Protein AF-A0A932GQJ4-F1 (afdb_monomer_lite)

InterPro domains:
  IPR007842 HEPN domain [PF05168] (14-71)

pLDDT: mean 83.72, std 14.72, range [46.69, 97.75]

Structure (mmCIF, N/CA/C/O backbone):
data_AF-A0A932GQJ4-F1
#
_entry.id   AF-A0A932GQJ4-F1
#
loop_
_atom_site.group_PDB
_atom_site.id
_atom_site.type_symbol
_atom_site.label_atom_id
_atom_site.label_alt_id
_atom_site.label_comp_id
_atom_site.label_asym_id
_atom_site.label_entity_id
_atom_site.label_seq_id
_atom_site.pdbx_PDB_ins_code
_atom_site.Cartn_x
_atom_site.Cartn_y
_atom_site.Cartn_z
_atom_site.occupancy
_atom_site.B_iso_or_equiv
_atom_site.auth_seq_id
_atom_site.auth_comp_id
_atom_site.auth_asym_id
_atom_site.auth_atom_id
_atom_site.pdbx_PDB_model_num
ATOM 1 N N . MET A 1 1 ? -11.543 9.726 -1.247 1.00 47.72 1 MET A N 1
ATOM 2 C CA . MET A 1 1 ? -10.660 10.134 -2.362 1.00 47.72 1 MET A CA 1
ATOM 3 C C . MET A 1 1 ? -10.363 11.611 -2.166 1.00 47.72 1 MET A C 1
ATOM 5 O O . MET A 1 1 ? -11.318 12.325 -1.871 1.00 47.72 1 MET A O 1
ATOM 9 N N . PRO A 1 2 ? -9.106 12.066 -2.238 1.00 47.88 2 PRO A N 1
ATOM 10 C CA . PRO A 1 2 ? -8.811 13.481 -2.058 1.00 47.88 2 PRO A CA 1
ATOM 11 C C . PRO A 1 2 ? -9.523 14.322 -3.127 1.00 47.88 2 PRO A C 1
ATOM 13 O O . PRO A 1 2 ? -9.765 13.826 -4.235 1.00 47.88 2 PRO A O 1
ATOM 16 N N . PRO A 1 3 ? -9.884 15.574 -2.810 1.00 46.69 3 PRO A N 1
ATOM 17 C CA . PRO A 1 3 ? -10.498 16.480 -3.769 1.00 46.69 3 PRO A CA 1
ATOM 18 C C . PRO A 1 3 ? -9.555 16.741 -4.953 1.00 46.69 3 PRO A C 1
ATOM 20 O O . PRO A 1 3 ? -8.354 16.932 -4.777 1.00 46.69 3 PRO A O 1
ATOM 23 N N . LYS A 1 4 ? -10.115 16.781 -6.172 1.00 52.12 4 LYS A N 1
ATOM 24 C CA . LYS A 1 4 ? -9.389 17.000 -7.444 1.00 52.12 4 LYS A CA 1
ATOM 25 C C . LYS A 1 4 ? -8.619 18.331 -7.525 1.00 52.12 4 LYS A C 1
ATOM 27 O O . LYS A 1 4 ? -7.894 18.543 -8.487 1.00 52.12 4 LYS A O 1
ATOM 32 N N . THR A 1 5 ? -8.799 19.231 -6.562 1.00 49.94 5 THR A N 1
ATOM 33 C CA . THR A 1 5 ? -8.222 20.583 -6.537 1.00 49.94 5 THR A CA 1
ATOM 34 C C . THR A 1 5 ? -6.864 20.667 -5.838 1.00 49.94 5 THR A C 1
ATOM 36 O O . THR A 1 5 ? -6.309 21.757 -5.747 1.00 49.94 5 THR A O 1
ATOM 39 N N . ASP A 1 6 ? -6.322 19.555 -5.336 1.00 49.97 6 ASP A N 1
ATOM 40 C CA . ASP A 1 6 ? -5.004 19.528 -4.704 1.00 49.97 6 ASP A CA 1
ATOM 41 C C . ASP A 1 6 ? -3.916 19.050 -5.689 1.00 49.97 6 ASP A C 1
ATOM 43 O O . ASP A 1 6 ? -3.989 17.911 -6.160 1.00 49.97 6 ASP A O 1
ATOM 47 N N . PRO A 1 7 ? -2.894 19.871 -6.000 1.00 50.81 7 PRO A N 1
ATOM 48 C CA . PRO A 1 7 ? -1.825 19.513 -6.934 1.00 50.81 7 PRO A CA 1
ATOM 49 C C . PRO A 1 7 ? -0.876 18.405 -6.427 1.00 50.81 7 PRO A C 1
ATOM 51 O O . PRO A 1 7 ? 0.028 18.005 -7.158 1.00 50.81 7 PRO A O 1
ATOM 54 N N . THR A 1 8 ? -1.062 17.867 -5.215 1.00 57.62 8 THR A N 1
ATOM 55 C CA . THR A 1 8 ? -0.193 16.831 -4.623 1.00 57.62 8 THR A CA 1
ATOM 56 C C . THR A 1 8 ? -0.905 15.483 -4.446 1.00 57.62 8 THR A C 1
ATOM 58 O O . THR A 1 8 ? -1.085 14.957 -3.350 1.00 57.62 8 THR A O 1
ATOM 61 N N . GLY A 1 9 ? -1.326 14.884 -5.562 1.00 65.50 9 GLY A N 1
ATOM 62 C CA . GLY A 1 9 ? -2.035 13.598 -5.617 1.00 65.50 9 GLY A CA 1
ATOM 63 C C . GLY A 1 9 ? -1.171 12.348 -5.386 1.00 65.50 9 GLY A C 1
ATOM 64 O O . GLY A 1 9 ? -1.277 11.410 -6.168 1.00 65.50 9 GLY A O 1
ATOM 65 N N . GLN A 1 10 ? -0.320 12.315 -4.354 1.00 77.44 10 GLN A N 1
ATOM 66 C CA . GLN A 1 10 ? 0.493 11.131 -4.032 1.00 77.44 10 GLN A CA 1
ATOM 67 C C . GLN A 1 10 ? -0.014 10.420 -2.765 1.00 77.44 10 GLN A C 1
ATOM 69 O O . GLN A 1 10 ? -0.200 11.086 -1.742 1.00 77.44 10 GLN A O 1
ATOM 74 N N . PRO A 1 11 ? -0.165 9.079 -2.760 1.00 86.31 11 PRO A N 1
ATOM 75 C CA . PRO A 1 11 ? -0.660 8.331 -1.597 1.00 86.31 11 PRO A CA 1
ATOM 76 C C . PRO A 1 11 ? 0.092 8.594 -0.287 1.00 86.31 11 PRO A C 1
ATOM 78 O O . PRO A 1 11 ? -0.514 8.637 0.783 1.00 86.31 11 PRO A O 1
ATOM 81 N N . LYS A 1 12 ? 1.400 8.865 -0.364 1.00 88.75 12 LYS A N 1
ATOM 82 C CA . LYS A 1 12 ? 2.228 9.231 0.795 1.00 88.75 12 LYS A CA 1
ATOM 83 C C . LYS A 1 12 ? 1.732 10.489 1.508 1.00 88.75 12 LYS A C 1
ATOM 85 O O . LYS A 1 12 ? 1.786 10.567 2.734 1.00 88.75 12 LY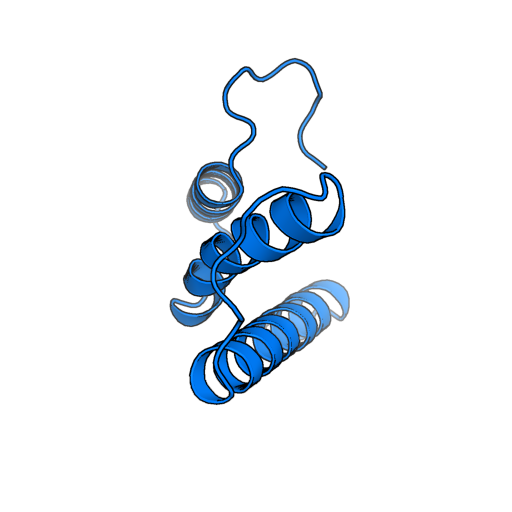S A O 1
ATOM 90 N N . GLU A 1 13 ? 1.257 11.469 0.749 1.00 89.19 13 GLU A N 1
ATOM 91 C CA . GLU A 1 13 ? 0.759 12.728 1.296 1.00 89.19 13 GLU A CA 1
ATOM 92 C C . GLU A 1 13 ? -0.609 12.537 1.963 1.00 89.19 13 GLU A C 1
ATOM 94 O O . GLU A 1 13 ? -0.877 13.113 3.015 1.00 89.19 13 GLU A O 1
ATOM 99 N N . TRP A 1 14 ? -1.439 11.631 1.443 1.00 88.19 14 TRP A N 1
ATOM 100 C CA . TRP A 1 14 ? -2.716 11.280 2.072 1.00 88.19 14 TRP A CA 1
ATOM 101 C C . TRP A 1 14 ? -2.507 10.620 3.438 1.00 88.19 14 TRP A C 1
ATOM 103 O O . TRP A 1 14 ? -3.188 10.973 4.401 1.00 88.19 14 TRP A O 1
ATOM 113 N N . LEU A 1 15 ? -1.524 9.719 3.550 1.00 90.69 15 LEU A N 1
ATOM 114 C CA . LEU A 1 15 ? -1.159 9.101 4.829 1.00 90.69 15 LEU A CA 1
ATOM 115 C C . LEU A 1 15 ? -0.602 10.127 5.826 1.00 90.69 15 LEU A C 1
ATOM 117 O O . LEU A 1 15 ? -0.951 10.093 7.005 1.00 90.69 15 LEU A O 1
ATOM 121 N N . ARG A 1 16 ? 0.225 11.078 5.370 1.00 91.19 16 ARG A N 1
ATOM 122 C CA . ARG A 1 16 ? 0.724 12.169 6.227 1.00 91.19 16 ARG A CA 1
ATOM 123 C C . ARG A 1 16 ? -0.402 13.005 6.811 1.00 91.19 16 ARG A C 1
ATOM 125 O O . ARG A 1 16 ? -0.385 13.269 8.010 1.00 91.19 16 ARG A O 1
ATOM 132 N N . ARG A 1 17 ? -1.378 13.380 5.988 1.00 89.56 17 ARG A N 1
ATOM 133 C CA . ARG A 1 17 ? -2.530 14.175 6.425 1.00 89.56 17 ARG A CA 1
ATOM 134 C C . ARG A 1 17 ? -3.397 13.420 7.413 1.00 89.56 17 ARG A C 1
ATOM 136 O O . ARG A 1 17 ? -3.624 13.931 8.500 1.00 89.56 17 ARG A O 1
ATOM 143 N N . ALA A 1 18 ? -3.760 12.176 7.105 1.00 88.50 18 ALA A N 1
ATOM 144 C CA . ALA A 1 18 ? -4.528 11.346 8.029 1.00 88.50 18 ALA A CA 1
ATOM 145 C C . ALA A 1 18 ? -3.810 11.184 9.386 1.00 88.50 18 ALA A C 1
ATOM 147 O O . ALA A 1 18 ? -4.443 11.263 10.438 1.00 88.50 18 ALA A O 1
ATOM 148 N N . LYS A 1 19 ? -2.476 11.041 9.389 1.00 90.00 19 LYS A N 1
ATOM 149 C CA . LYS A 1 19 ? -1.686 11.038 10.629 1.00 90.00 19 LYS A CA 1
ATOM 150 C C . LYS A 1 19 ? -1.733 12.389 11.357 1.00 90.00 19 LYS A C 1
ATOM 152 O O . LYS A 1 19 ? -1.851 12.405 12.578 1.00 90.00 19 LYS A O 1
ATOM 157 N N . GLY A 1 20 ? -1.648 13.506 10.631 1.00 89.12 20 GLY A N 1
ATOM 158 C CA . GLY A 1 20 ? -1.770 14.864 11.180 1.00 89.12 20 GLY A CA 1
ATOM 159 C C . GLY A 1 20 ? -3.154 15.175 11.763 1.00 89.12 20 GLY A C 1
ATOM 160 O O . GLY A 1 20 ? -3.252 15.912 12.736 1.00 89.12 20 GLY A O 1
ATOM 161 N N . GLU A 1 21 ? -4.202 14.552 11.227 1.00 90.06 21 GLU A N 1
ATOM 162 C CA . GLU A 1 21 ? -5.587 14.624 11.717 1.00 90.06 21 GLU A CA 1
ATOM 163 C C . GLU A 1 21 ? -5.850 13.708 12.931 1.00 90.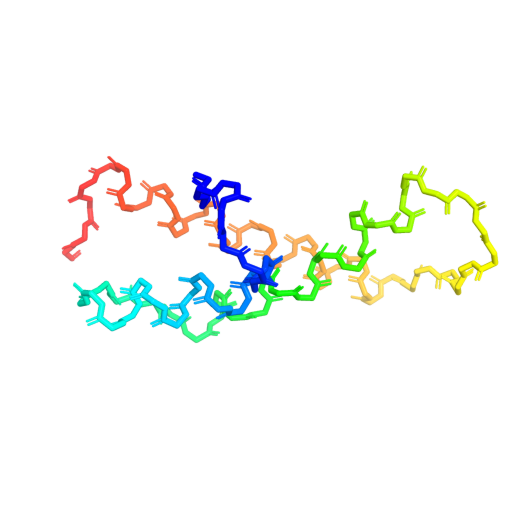06 21 GLU A C 1
ATOM 165 O O . GLU A 1 21 ? -6.960 13.667 13.455 1.00 90.06 21 GLU A O 1
ATOM 170 N N . GLY A 1 22 ? -4.829 12.991 13.416 1.00 86.94 22 GLY A N 1
ATOM 171 C CA . GLY A 1 22 ? -4.903 12.179 14.633 1.00 86.94 22 GLY A CA 1
ATOM 172 C C . GLY A 1 22 ? -5.216 10.699 14.408 1.00 86.94 22 GLY A C 1
ATOM 173 O O . GLY A 1 22 ? -5.390 9.960 15.379 1.00 86.94 22 GLY A O 1
ATOM 174 N N . HIS A 1 23 ? -5.251 10.217 13.161 1.00 86.06 23 HIS A N 1
ATOM 175 C CA . HIS A 1 23 ? -5.395 8.785 12.905 1.00 86.06 23 HIS A CA 1
ATOM 176 C C . HIS A 1 23 ? -4.093 8.032 13.208 1.00 86.06 23 HIS A C 1
ATOM 178 O O . HIS A 1 23 ? -3.017 8.364 12.708 1.00 86.06 23 HIS A O 1
ATOM 184 N N . SER A 1 24 ? -4.199 6.955 13.989 1.00 89.44 24 SER A N 1
ATOM 185 C CA . SER A 1 24 ? -3.089 6.020 14.183 1.00 89.44 24 SER A CA 1
ATOM 186 C C . SER A 1 24 ? -2.899 5.163 12.929 1.00 89.44 24 SER A C 1
ATOM 188 O O . SER A 1 24 ? -3.735 4.314 12.603 1.00 89.44 24 SER A O 1
ATOM 190 N N . ILE A 1 25 ? -1.797 5.409 12.218 1.00 92.12 25 ILE A N 1
ATOM 191 C CA . ILE A 1 25 ? -1.408 4.687 11.004 1.00 92.12 25 ILE A CA 1
ATOM 192 C C . ILE A 1 25 ? -0.194 3.811 11.337 1.00 92.12 25 ILE A C 1
ATOM 194 O O . ILE A 1 25 ? 0.882 4.365 11.594 1.00 92.12 25 ILE A O 1
ATOM 198 N N . PRO A 1 26 ? -0.341 2.473 11.337 1.00 93.88 26 PRO A N 1
ATOM 199 C CA . PRO A 1 26 ? 0.771 1.550 11.539 1.00 93.88 26 PRO A CA 1
ATOM 200 C C . PRO A 1 26 ? 1.880 1.754 10.504 1.00 93.88 26 PRO A C 1
ATOM 202 O O . PRO A 1 26 ? 1.612 2.151 9.367 1.00 93.88 26 PRO A O 1
ATOM 205 N N . GLN A 1 27 ? 3.126 1.470 10.886 1.00 91.25 27 GLN A N 1
ATOM 206 C CA . GLN A 1 27 ? 4.285 1.697 10.019 1.00 91.25 27 GLN A CA 1
ATOM 207 C C . GLN A 1 27 ? 4.191 0.884 8.719 1.00 91.25 27 GLN A C 1
ATOM 209 O O . GLN A 1 27 ? 4.569 1.375 7.660 1.00 91.25 27 GLN A O 1
ATOM 214 N N . GLU A 1 28 ? 3.610 -0.314 8.778 1.00 92.44 28 GLU A N 1
ATOM 215 C CA . GLU A 1 28 ? 3.467 -1.227 7.640 1.00 92.44 28 GLU A CA 1
ATOM 216 C C . GLU A 1 28 ? 2.521 -0.671 6.564 1.00 92.44 28 GLU A C 1
ATOM 218 O O . GLU A 1 28 ? 2.627 -1.025 5.395 1.00 92.44 28 GLU A O 1
ATOM 223 N N . ILE A 1 29 ? 1.609 0.240 6.926 1.00 95.31 29 ILE A N 1
ATOM 224 C CA . ILE A 1 29 ? 0.674 0.861 5.975 1.00 95.31 29 ILE A CA 1
ATOM 225 C C . ILE A 1 29 ? 1.378 1.875 5.069 1.00 95.31 29 ILE A C 1
ATOM 227 O O . ILE A 1 29 ? 0.894 2.167 3.978 1.00 95.31 29 ILE A O 1
ATOM 231 N N . TRP A 1 30 ? 2.551 2.375 5.461 1.00 94.56 30 TRP A N 1
ATOM 232 C CA . TRP A 1 30 ? 3.333 3.276 4.615 1.00 94.56 30 TRP A CA 1
ATOM 233 C C . TRP A 1 30 ? 3.912 2.582 3.379 1.00 94.56 30 TRP A C 1
ATOM 235 O O . TRP A 1 30 ? 4.119 3.251 2.371 1.00 94.56 30 TRP A O 1
ATOM 245 N N . GLU A 1 31 ? 4.087 1.257 3.415 1.00 95.06 31 GLU A N 1
ATOM 246 C CA . GLU A 1 31 ? 4.502 0.451 2.254 1.00 95.06 31 GLU A CA 1
ATOM 247 C C . GLU A 1 31 ? 3.435 0.447 1.144 1.00 95.06 31 GLU A C 1
ATOM 249 O O . GLU A 1 31 ? 3.733 0.172 -0.013 1.00 95.06 31 GLU A O 1
ATOM 254 N N . ALA A 1 32 ? 2.185 0.815 1.453 1.00 94.31 32 ALA A N 1
ATOM 255 C CA . ALA A 1 32 ? 1.115 0.917 0.459 1.00 94.31 32 ALA A CA 1
ATOM 256 C C . ALA A 1 32 ? 1.389 1.969 -0.626 1.00 94.31 32 ALA A C 1
ATOM 258 O O . ALA A 1 32 ? 0.761 1.927 -1.683 1.00 94.31 32 ALA A O 1
ATOM 259 N N . VAL A 1 33 ? 2.312 2.905 -0.377 1.00 92.75 33 VAL A N 1
ATOM 260 C CA . VAL A 1 33 ? 2.757 3.885 -1.376 1.00 92.75 33 VAL A CA 1
ATOM 261 C C . VAL A 1 33 ? 3.354 3.179 -2.596 1.00 92.75 33 VAL A C 1
ATOM 263 O O . VAL A 1 33 ? 3.027 3.564 -3.719 1.00 92.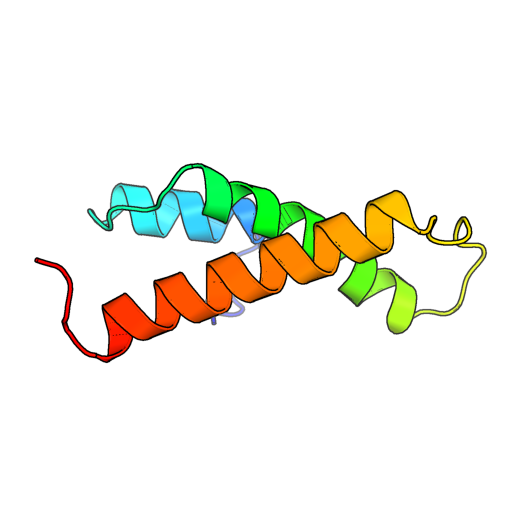75 33 VAL A O 1
ATOM 266 N N . ASP A 1 34 ? 4.112 2.103 -2.380 1.00 91.06 34 ASP A N 1
ATOM 267 C CA . ASP A 1 34 ? 4.810 1.349 -3.430 1.00 91.06 34 ASP A CA 1
ATOM 268 C C . ASP A 1 34 ? 3.832 0.613 -4.364 1.00 91.06 34 ASP A C 1
ATOM 270 O O . ASP A 1 34 ? 4.157 0.295 -5.505 1.00 91.06 34 ASP A O 1
ATOM 274 N N . LEU A 1 35 ? 2.587 0.377 -3.927 1.00 92.12 35 LEU A N 1
ATOM 275 C CA . LEU A 1 35 ? 1.565 -0.248 -4.774 1.00 92.12 35 LEU A CA 1
ATOM 276 C C . LEU A 1 35 ? 1.110 0.648 -5.937 1.00 92.12 35 LEU A C 1
ATOM 278 O O . LEU A 1 35 ? 0.498 0.156 -6.888 1.00 92.12 35 LEU A O 1
ATOM 282 N N . THR A 1 36 ? 1.393 1.952 -5.868 1.00 86.56 36 THR A N 1
ATOM 283 C CA . THR A 1 36 ? 1.014 2.928 -6.902 1.00 86.56 36 THR A CA 1
ATOM 284 C C . THR A 1 36 ? 1.707 2.636 -8.225 1.00 86.56 36 THR A C 1
ATOM 286 O O . THR A 1 36 ? 1.071 2.740 -9.273 1.00 86.56 36 THR A O 1
ATOM 289 N N . ASP A 1 37 ? 2.968 2.211 -8.178 1.00 83.38 37 ASP A N 1
ATOM 290 C CA . ASP A 1 37 ? 3.767 1.947 -9.375 1.00 83.38 37 ASP A CA 1
ATOM 291 C C . ASP A 1 37 ? 3.152 0.790 -10.176 1.00 83.38 37 ASP A C 1
ATOM 293 O O . ASP A 1 37 ? 2.900 0.918 -11.375 1.00 83.38 37 ASP A O 1
ATOM 297 N N . TYR A 1 38 ? 2.728 -0.283 -9.497 1.00 85.19 38 TYR A N 1
ATOM 298 C CA . TYR A 1 38 ? 2.007 -1.387 -10.141 1.00 85.19 38 TYR A CA 1
ATOM 299 C C . TYR A 1 38 ? 0.653 -0.959 -10.737 1.00 85.19 38 TYR A C 1
ATOM 301 O O . TYR A 1 38 ? 0.214 -1.506 -11.752 1.00 85.19 38 TYR A O 1
ATOM 309 N N . ALA A 1 39 ? -0.029 0.023 -10.142 1.00 81.12 39 ALA A N 1
ATOM 310 C CA . ALA A 1 39 ? -1.290 0.541 -10.675 1.00 81.12 39 ALA A CA 1
ATOM 311 C C . 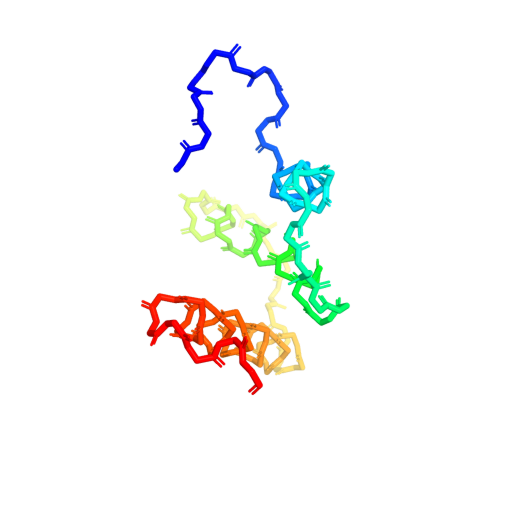ALA A 1 39 ? -1.098 1.396 -11.943 1.00 81.12 39 ALA A C 1
ATOM 313 O O . ALA A 1 39 ? -1.992 1.444 -12.790 1.00 81.12 39 ALA A O 1
ATOM 314 N N . VAL A 1 40 ? 0.045 2.076 -12.080 1.00 78.88 40 VAL A N 1
ATOM 315 C CA . VAL A 1 40 ? 0.382 2.886 -13.262 1.00 78.88 40 VAL A CA 1
ATOM 316 C C . VAL A 1 40 ? 0.795 1.994 -14.430 1.00 78.88 40 VAL A C 1
ATOM 318 O O . VAL A 1 40 ? 0.207 2.100 -15.510 1.00 78.88 40 VAL A O 1
ATOM 321 N N . GLU A 1 41 ? 1.737 1.080 -14.200 1.00 77.56 41 GLU A N 1
ATOM 322 C CA . GLU A 1 41 ? 2.317 0.213 -15.238 1.00 77.56 41 GLU A CA 1
ATOM 323 C C . GLU A 1 41 ? 1.282 -0.730 -15.871 1.00 77.56 41 GLU A C 1
ATOM 325 O O . GLU A 1 41 ? 1.314 -1.015 -17.066 1.00 77.56 41 GLU A O 1
ATOM 330 N N . THR A 1 42 ? 0.279 -1.165 -15.103 1.00 69.31 42 THR A N 1
ATOM 331 C CA . THR A 1 42 ? -0.806 -2.018 -15.624 1.00 69.31 42 THR A CA 1
ATOM 332 C C . THR A 1 42 ? -1.791 -1.280 -16.535 1.00 69.31 42 THR A C 1
ATOM 334 O O . THR A 1 42 ? -2.543 -1.921 -17.271 1.00 69.31 42 THR A O 1
ATOM 337 N N . ARG A 1 43 ? -1.805 0.059 -16.513 1.00 75.81 43 ARG A N 1
ATOM 338 C CA . ARG A 1 43 ? -2.707 0.889 -17.329 1.00 75.81 43 ARG A CA 1
ATOM 339 C C . ARG A 1 43 ? -2.080 1.388 -18.624 1.00 75.81 43 ARG A C 1
ATOM 341 O O . ARG A 1 43 ? -2.809 1.609 -19.589 1.00 75.81 43 ARG A O 1
ATOM 348 N N . TYR A 1 44 ? -0.772 1.618 -18.635 1.00 72.44 44 TYR A N 1
ATOM 349 C CA . TYR A 1 44 ? -0.058 2.167 -19.783 1.00 72.44 44 TYR A CA 1
ATOM 350 C C . TYR A 1 44 ? 1.024 1.181 -20.212 1.00 72.44 44 TYR A C 1
ATOM 352 O O . TYR A 1 44 ? 2.136 1.259 -19.701 1.00 72.44 44 TYR A O 1
ATOM 360 N N . PRO A 1 45 ? 0.711 0.243 -21.125 1.00 66.56 45 PRO A N 1
ATOM 361 C CA . PRO A 1 45 ? 1.688 -0.739 -21.565 1.00 66.56 45 PRO A CA 1
ATOM 362 C C . PRO A 1 45 ? 2.89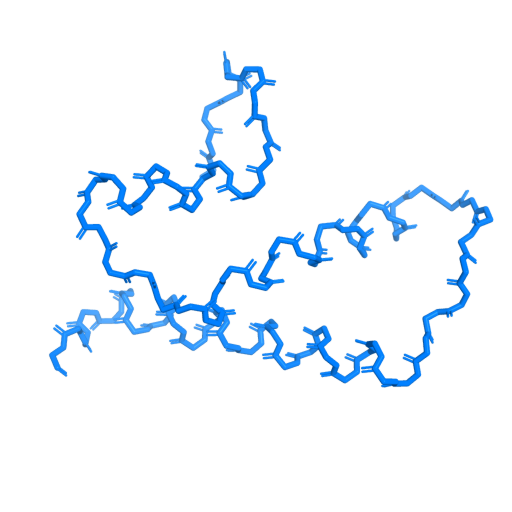8 -0.036 -22.198 1.00 66.56 45 PRO A C 1
ATOM 364 O O . PRO A 1 45 ? 2.787 0.615 -23.238 1.00 66.56 45 PRO A O 1
ATOM 367 N N . GLY A 1 46 ? 4.045 -0.177 -21.542 1.00 74.00 46 GLY A N 1
ATOM 368 C CA . GLY A 1 46 ? 5.363 0.290 -21.956 1.00 74.00 46 GLY A CA 1
ATOM 369 C C . GLY A 1 46 ? 6.431 -0.732 -21.546 1.00 74.00 46 GLY A C 1
ATOM 370 O O . GLY A 1 46 ? 6.090 -1.795 -21.021 1.00 74.00 46 GLY A O 1
ATOM 371 N N . PRO A 1 47 ? 7.722 -0.471 -21.810 1.00 74.44 47 PRO A N 1
ATOM 372 C CA . PRO A 1 47 ? 8.794 -1.328 -21.321 1.00 74.44 47 PRO A CA 1
ATOM 373 C C . PRO A 1 47 ? 8.875 -1.226 -19.791 1.00 74.44 47 PRO A C 1
ATOM 375 O O . PRO A 1 47 ? 9.526 -0.333 -19.258 1.00 74.44 47 PRO A O 1
ATOM 378 N N . ALA A 1 48 ? 8.203 -2.143 -19.102 1.00 77.50 48 ALA A N 1
ATOM 379 C CA . ALA A 1 48 ? 8.317 -2.338 -17.666 1.00 77.50 48 ALA A CA 1
ATOM 380 C C . ALA A 1 48 ? 9.257 -3.511 -17.380 1.00 77.50 48 ALA A C 1
ATOM 382 O O . ALA A 1 48 ? 9.255 -4.518 -18.099 1.00 77.50 48 ALA A O 1
ATOM 383 N N . GLU A 1 49 ? 10.050 -3.401 -16.316 1.00 82.25 49 GLU A N 1
ATOM 384 C CA . GLU A 1 49 ? 10.795 -4.553 -15.822 1.00 82.25 49 GLU A CA 1
ATOM 385 C C . GLU A 1 49 ? 9.814 -5.654 -15.375 1.00 82.25 49 GLU A C 1
ATOM 387 O O . GLU A 1 49 ? 8.791 -5.359 -14.746 1.00 82.25 49 GLU A O 1
ATOM 392 N N . PRO A 1 50 ? 10.080 -6.934 -15.697 1.00 87.19 50 PRO A N 1
ATOM 393 C CA . PRO A 1 50 ? 9.242 -8.023 -15.223 1.00 87.19 50 PRO A CA 1
ATOM 394 C C . PRO A 1 50 ? 9.209 -8.065 -13.693 1.00 87.19 50 PRO A C 1
ATOM 396 O O . PRO A 1 50 ? 10.251 -8.159 -13.048 1.00 87.19 50 PRO A O 1
ATOM 399 N N . VAL A 1 51 ? 8.005 -8.086 -13.119 1.00 90.75 51 VAL A N 1
ATOM 400 C CA . VAL A 1 51 ? 7.824 -8.227 -11.670 1.00 90.75 51 VAL A CA 1
ATOM 401 C C . VAL A 1 51 ? 8.366 -9.581 -11.215 1.00 90.75 51 VAL A C 1
ATOM 403 O O . VAL A 1 51 ? 7.925 -10.645 -11.662 1.00 90.75 51 VAL A O 1
ATOM 406 N N . THR A 1 52 ? 9.311 -9.557 -10.284 1.00 94.31 52 THR A N 1
ATOM 407 C CA . THR A 1 52 ? 9.869 -10.764 -9.683 1.00 94.31 52 THR A CA 1
ATOM 408 C C . THR A 1 52 ? 8.859 -11.426 -8.743 1.00 94.31 52 THR A C 1
ATOM 410 O O . THR A 1 52 ? 7.977 -10.793 -8.159 1.00 94.31 52 THR A O 1
ATOM 413 N N . GLN A 1 53 ? 9.025 -12.725 -8.479 1.00 96.50 53 GLN A N 1
ATOM 414 C CA . GLN A 1 53 ? 8.183 -13.407 -7.488 1.00 96.50 53 GLN A CA 1
ATOM 415 C C . GLN A 1 53 ? 8.265 -12.790 -6.080 1.00 96.50 53 GLN A C 1
ATOM 417 O O . GLN A 1 53 ? 7.315 -12.896 -5.300 1.00 96.50 53 GLN A O 1
ATOM 422 N N . LYS A 1 54 ? 9.409 -12.197 -5.719 1.00 96.81 54 LYS A N 1
ATOM 423 C CA . LYS A 1 54 ? 9.597 -11.552 -4.416 1.00 96.81 54 LYS A CA 1
ATOM 424 C C . LYS A 1 54 ? 8.753 -10.283 -4.321 1.00 96.81 54 LYS A C 1
ATOM 426 O O . LYS A 1 54 ? 8.061 -10.110 -3.321 1.00 96.81 54 LYS A O 1
ATOM 431 N N . GLU A 1 55 ? 8.782 -9.455 -5.359 1.00 95.06 55 GLU A N 1
ATOM 432 C CA . GLU A 1 55 ? 7.974 -8.236 -5.471 1.00 95.06 55 GLU A CA 1
ATOM 433 C C . GLU A 1 55 ? 6.485 -8.555 -5.485 1.00 95.06 55 GLU A C 1
ATOM 435 O O . GLU A 1 55 ? 5.738 -7.973 -4.706 1.00 95.06 55 GLU A O 1
ATOM 440 N N . TYR A 1 56 ? 6.066 -9.565 -6.254 1.00 94.94 56 TYR A N 1
ATOM 441 C CA . TYR A 1 56 ? 4.681 -10.036 -6.249 1.00 94.94 56 TYR A CA 1
ATOM 442 C C . TYR A 1 56 ? 4.203 -10.407 -4.836 1.00 94.94 56 TYR A C 1
ATOM 444 O O . TYR A 1 56 ? 3.176 -9.917 -4.364 1.00 94.94 56 TYR A O 1
ATOM 452 N N . ARG A 1 57 ? 4.968 -11.242 -4.116 1.00 97.44 57 ARG A N 1
ATOM 453 C CA . ARG A 1 57 ? 4.620 -11.632 -2.739 1.00 97.44 57 ARG A CA 1
ATOM 454 C C . ARG A 1 57 ? 4.587 -10.434 -1.790 1.00 97.44 57 ARG A C 1
ATOM 456 O O . ARG A 1 57 ? 3.731 -10.389 -0.909 1.00 97.44 57 ARG A O 1
ATOM 463 N N . ALA A 1 58 ? 5.504 -9.481 -1.955 1.00 96.38 58 ALA A N 1
ATOM 464 C CA . ALA A 1 58 ? 5.518 -8.257 -1.164 1.00 96.38 58 ALA A CA 1
ATOM 465 C C . ALA A 1 58 ? 4.272 -7.403 -1.437 1.00 96.38 58 ALA A C 1
ATOM 467 O O . ALA A 1 58 ? 3.596 -7.017 -0.488 1.00 96.38 58 ALA A O 1
ATOM 468 N N . ALA A 1 59 ? 3.914 -7.195 -2.706 1.00 95.50 59 ALA A N 1
ATOM 469 C CA . ALA A 1 59 ? 2.744 -6.421 -3.105 1.00 95.50 59 ALA A CA 1
ATOM 470 C C . ALA A 1 59 ? 1.444 -7.011 -2.534 1.00 95.50 59 ALA A C 1
ATOM 472 O O . ALA A 1 59 ? 0.644 -6.290 -1.935 1.00 95.50 59 ALA A O 1
ATOM 473 N N . VAL A 1 60 ? 1.264 -8.335 -2.632 1.00 97.00 60 VAL A N 1
ATOM 474 C CA . VAL A 1 60 ? 0.098 -9.027 -2.054 1.00 97.00 60 VAL A CA 1
ATOM 475 C C . VAL A 1 60 ? 0.062 -8.874 -0.531 1.00 97.00 60 VAL A C 1
ATOM 477 O O . VAL A 1 60 ? -0.981 -8.523 0.022 1.00 97.00 60 VAL A O 1
ATOM 480 N N . ARG A 1 61 ? 1.196 -9.065 0.160 1.00 97.69 61 ARG A N 1
ATOM 481 C CA . ARG A 1 61 ? 1.285 -8.875 1.619 1.00 97.69 61 ARG A CA 1
ATOM 482 C C . ARG A 1 61 ? 0.867 -7.461 2.030 1.00 97.69 61 ARG A C 1
ATOM 484 O O . ARG A 1 61 ? 0.092 -7.315 2.975 1.00 97.69 61 ARG A O 1
ATOM 491 N N . ILE A 1 62 ? 1.377 -6.440 1.342 1.00 97.38 62 ILE A N 1
ATOM 492 C CA . ILE A 1 62 ? 1.059 -5.035 1.624 1.00 97.38 62 ILE A CA 1
ATOM 493 C C . ILE A 1 62 ? -0.442 -4.792 1.419 1.00 97.38 62 ILE A C 1
ATOM 495 O O . ILE A 1 62 ? -1.105 -4.244 2.301 1.00 97.38 62 ILE A O 1
ATOM 499 N N . ALA A 1 63 ? -1.010 -5.267 0.306 1.00 96.81 63 ALA A N 1
ATOM 500 C CA . ALA A 1 63 ? -2.437 -5.127 0.021 1.00 96.81 63 ALA A CA 1
ATOM 501 C C . ALA A 1 63 ? -3.313 -5.767 1.113 1.00 96.81 63 ALA A C 1
ATOM 503 O O . ALA A 1 63 ? -4.269 -5.152 1.592 1.00 96.81 63 ALA A O 1
ATOM 504 N N . GLU A 1 64 ? -2.962 -6.969 1.579 1.00 97.75 64 GLU A N 1
ATOM 505 C CA . GLU A 1 64 ? -3.665 -7.611 2.690 1.00 97.75 64 GLU A CA 1
ATOM 506 C C . GLU A 1 64 ? -3.600 -6.797 3.986 1.00 97.75 64 GLU A C 1
ATOM 508 O O . GLU A 1 64 ? -4.599 -6.698 4.702 1.00 97.75 64 GLU A O 1
ATOM 513 N N . GLN A 1 65 ? -2.433 -6.237 4.320 1.00 96.69 65 GLN A N 1
ATOM 514 C CA . GLN A 1 65 ? -2.254 -5.420 5.523 1.00 96.69 65 GLN A CA 1
ATOM 515 C C . GLN A 1 65 ? -3.146 -4.176 5.481 1.00 96.69 65 GLN A C 1
ATOM 517 O O . GLN A 1 65 ? -3.822 -3.882 6.470 1.00 96.69 65 GLN A O 1
ATOM 522 N N . VAL A 1 66 ? -3.218 -3.507 4.327 1.00 95.75 66 VAL A N 1
ATOM 523 C CA . VAL A 1 66 ? -4.087 -2.343 4.109 1.00 95.75 66 VAL A CA 1
ATOM 524 C C . VAL A 1 66 ? -5.556 -2.706 4.287 1.00 95.75 66 VAL A C 1
ATOM 526 O O . VAL A 1 66 ? -6.256 -2.038 5.049 1.00 95.75 66 VAL A O 1
ATOM 529 N N . VAL A 1 67 ? -6.028 -3.784 3.654 1.00 96.25 67 VAL A N 1
ATOM 530 C CA . VAL A 1 67 ? -7.432 -4.216 3.765 1.00 96.25 67 VAL A CA 1
ATOM 531 C C . VAL A 1 67 ? -7.779 -4.600 5.204 1.00 96.25 67 VAL A C 1
ATOM 533 O O . VAL A 1 67 ? -8.819 -4.186 5.718 1.00 96.25 67 VAL A O 1
ATOM 536 N N . LYS A 1 68 ? -6.899 -5.336 5.897 1.00 95.44 68 LYS A N 1
ATOM 537 C CA . LYS A 1 68 ? -7.093 -5.705 7.311 1.00 95.44 68 LYS A CA 1
ATOM 538 C C . LYS A 1 68 ? -7.150 -4.466 8.212 1.00 95.44 68 LYS A C 1
ATOM 540 O O . LYS A 1 68 ? -7.996 -4.402 9.104 1.00 95.44 68 LYS A O 1
ATOM 545 N N . TRP A 1 69 ? -6.279 -3.481 7.995 1.00 94.19 69 TRP A N 1
ATOM 546 C CA . TRP A 1 69 ? -6.265 -2.231 8.760 1.00 94.19 69 TRP A CA 1
ATOM 547 C C . TRP A 1 69 ? -7.513 -1.380 8.504 1.00 94.19 69 TRP A C 1
ATOM 549 O O . TRP A 1 69 ? -8.201 -1.013 9.458 1.00 94.19 69 TRP A O 1
ATOM 559 N N . ALA A 1 70 ? -7.868 -1.151 7.239 1.00 93.12 70 ALA A N 1
ATOM 560 C CA . ALA A 1 70 ? -9.084 -0.431 6.870 1.00 93.12 70 ALA A CA 1
ATOM 561 C C . ALA A 1 70 ? -10.336 -1.116 7.441 1.00 93.12 7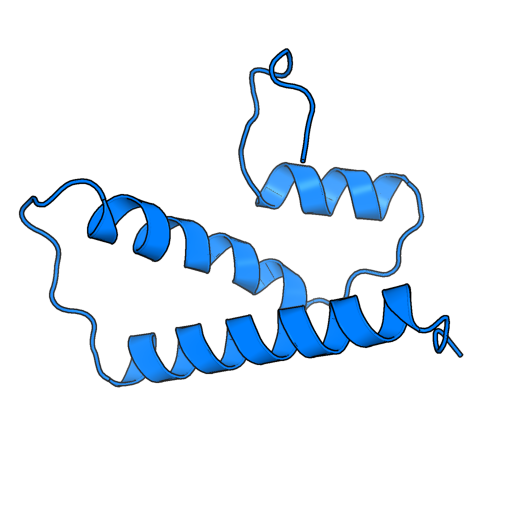0 ALA A C 1
ATOM 563 O O . ALA A 1 70 ? -11.208 -0.456 8.002 1.00 93.12 70 ALA A O 1
ATOM 564 N N . GLY A 1 71 ? -10.385 -2.451 7.392 1.00 94.38 71 GLY A N 1
ATOM 565 C CA . GLY A 1 71 ? -11.455 -3.244 7.988 1.00 94.38 71 GLY A CA 1
ATOM 566 C C . GLY A 1 71 ? -11.628 -2.987 9.488 1.00 94.38 71 GLY A C 1
ATOM 567 O O . GLY A 1 71 ? -12.760 -2.839 9.947 1.00 94.38 71 GLY A O 1
ATOM 568 N N . ARG A 1 72 ? -10.534 -2.870 10.256 1.00 91.56 72 ARG A N 1
ATOM 569 C CA . ARG A 1 72 ? -10.581 -2.552 11.700 1.00 91.56 72 ARG A CA 1
ATOM 570 C C . ARG A 1 72 ? -11.133 -1.155 11.975 1.00 91.56 72 ARG A C 1
ATOM 572 O O . ARG A 1 72 ? -11.908 -1.001 12.915 1.00 91.56 72 ARG A O 1
ATOM 579 N N . ILE A 1 73 ? -10.770 -0.172 11.149 1.00 89.50 73 ILE A N 1
ATOM 580 C CA . ILE A 1 73 ? -11.287 1.201 11.247 1.00 89.50 73 ILE A CA 1
ATOM 581 C C . ILE A 1 73 ? -12.789 1.218 10.961 1.00 89.50 73 ILE A C 1
ATOM 583 O O . ILE A 1 73 ? -13.565 1.712 11.774 1.00 89.50 73 ILE A O 1
ATOM 587 N N . ILE A 1 74 ? -13.210 0.623 9.840 1.00 90.62 74 ILE A N 1
ATOM 588 C CA . ILE A 1 74 ? -14.614 0.620 9.400 1.00 90.62 74 ILE A CA 1
ATOM 589 C C . ILE A 1 74 ? -15.514 -0.107 10.406 1.00 90.62 74 ILE A C 1
ATOM 591 O O . ILE A 1 74 ? -16.631 0.327 10.664 1.00 90.62 74 ILE A O 1
ATOM 595 N N . SER A 1 75 ? -15.031 -1.199 11.002 1.00 91.12 75 SER A N 1
ATOM 596 C CA . SER A 1 75 ? -15.795 -1.962 11.996 1.00 91.12 75 SER A CA 1
ATOM 597 C C . SER A 1 75 ? -15.747 -1.376 13.414 1.00 91.12 75 SER A C 1
ATOM 599 O O . SER A 1 75 ? -16.302 -1.981 14.330 1.00 91.12 75 SER A O 1
ATOM 601 N N . GLY A 1 76 ? -15.096 -0.223 13.624 1.00 78.44 76 GLY A N 1
ATOM 602 C CA . GLY A 1 76 ? -15.017 0.442 14.930 1.00 78.44 76 GLY A CA 1
ATOM 603 C C . GLY A 1 76 ? -14.231 -0.337 15.993 1.00 78.44 76 GLY A C 1
ATOM 604 O O . GLY A 1 76 ? -14.249 0.027 17.167 1.00 78.44 76 GLY A O 1
ATOM 605 N N . LYS A 1 77 ? -13.519 -1.405 15.607 1.00 66.12 77 LYS A N 1
ATOM 606 C CA . LYS A 1 77 ? -12.730 -2.273 16.502 1.00 66.12 77 LYS A CA 1
ATOM 607 C C . LYS A 1 77 ? -11.341 -1.699 16.777 1.00 66.12 77 LYS A C 1
ATOM 609 O O . LYS A 1 77 ? -10.349 -2.422 16.796 1.00 66.12 77 LYS A O 1
ATOM 614 N N . GLN A 1 78 ? -11.262 -0.387 16.960 1.00 59.31 78 GLN A N 1
ATOM 615 C CA . GLN A 1 78 ? -10.031 0.297 17.327 1.00 59.31 78 GLN A CA 1
ATOM 616 C C . GLN A 1 78 ? -9.940 0.344 18.861 1.00 59.31 78 GLN A C 1
ATOM 618 O O . GLN A 1 78 ? -10.082 1.396 19.476 1.00 59.31 78 GLN A O 1
ATOM 623 N N . ARG A 1 79 ? -9.816 -0.831 19.484 1.00 49.97 79 ARG A N 1
ATOM 624 C CA . ARG A 1 79 ? -9.495 -1.001 20.906 1.00 49.97 79 ARG A CA 1
ATOM 625 C C . ARG A 1 79 ? -8.512 -2.145 21.062 1.00 49.97 79 ARG A C 1
ATOM 627 O O . ARG A 1 79 ? -8.758 -3.194 20.428 1.00 49.97 79 ARG A O 1
#

Secondary structure (DSSP, 8-state):
---TT-S---HHHHHHHHHHTT----GGGGGGGGHHHHHHHTTS-S-PPPPPHHHHHHHHHHHHHHHHHHHHHHTT---

Radius of gyration: 14.65 Å; chains: 1; bounding box: 27×34×43 Å

Organism: Tectimicrobiota bacterium (NCBI:txid2528274)

Sequence (79 aa):
MPPKTDPTGQPKEWLRRAKGEGHSIPQEIWEAVDLTDYAVETRYPGPAEPVTQKEYRAAVRIAEQVVKWAGRIISGKQR

Foldseek 3Di:
DDDPPDPPPQPLVVVVVCVVVPDDDDPLLSCVSVVVVVVVCVVDPDPDDDQDPVNVVSNVVSVVVVVVVVVCVVVVVPD